Protein AF-A0A7S9REN2-F1 (afdb_monomer_lite)

Sequence (160 aa):
MIVFRFFILINLFFAFIKADKFGYYYENEKFLIAIPMFECEGDIHCTNGGYFGVNKRNAKSLEILSKPTPIKNSVNERLMGYKFKNSNYIYEIYGDIMSGGKMYLNVFKQGKTIFKSDDLQQIEQEEFLSKLKEIDKMLPASFEKFYKKLQNKYKNENYQ

pLDDT: mean 79.2, std 19.52, range [31.33, 97.38]

Foldseek 3Di:
DPPPDCVVVVPDPPPPPPVFWDWWWKDDPFKTKIWTFGPCVVPLQGQLTWIWMAGLVPRDIDTALGRWDWDADPVDRQKTWTWTDDPQKIWTWIGGNVPVGFIKIFIDGNNHTPDIDRHIDTDDPVVSLVSSCVSPVCRNVVVVVSVVVSVVVVVVVVVD

Organism: NCBI:txid199

Radius of gyration: 17.61 Å; chains: 1; bounding box: 43×50×37 Å

Structure (mmCIF, N/CA/C/O backbone):
data_AF-A0A7S9REN2-F1
#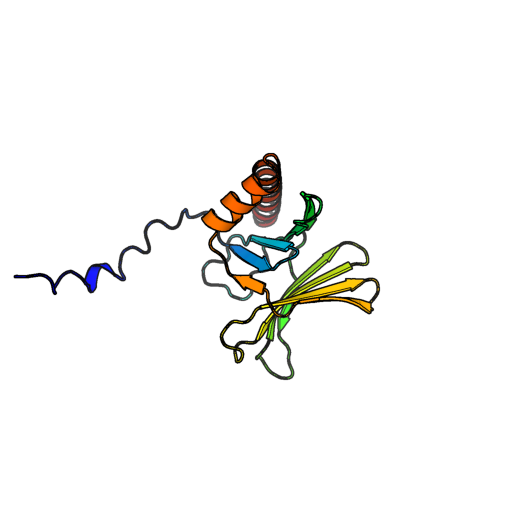
_entry.id   AF-A0A7S9REN2-F1
#
loop_
_atom_site.group_PDB
_atom_site.id
_atom_site.type_symbol
_atom_site.label_atom_id
_atom_site.label_alt_id
_atom_site.label_comp_id
_atom_site.label_asym_id
_atom_site.label_entity_id
_atom_site.label_seq_id
_atom_site.pdbx_PDB_ins_code
_atom_site.Cartn_x
_atom_site.Cartn_y
_atom_site.Cartn_z
_atom_site.occupancy
_atom_site.B_iso_or_equiv
_atom_site.auth_seq_id
_atom_site.auth_comp_id
_atom_site.auth_asym_id
_atom_site.auth_atom_id
_atom_site.pdbx_PDB_model_num
ATOM 1 N N . MET A 1 1 ? 28.081 34.937 -23.917 1.00 40.94 1 MET A N 1
ATOM 2 C CA . MET A 1 1 ? 26.905 34.067 -24.137 1.00 40.94 1 MET A CA 1
ATOM 3 C C . MET A 1 1 ? 27.390 32.626 -24.313 1.00 40.94 1 MET A C 1
ATOM 5 O O . MET A 1 1 ? 27.591 32.161 -25.423 1.00 40.94 1 MET A O 1
ATOM 9 N N . ILE A 1 2 ? 27.690 31.949 -23.202 1.00 39.00 2 ILE A N 1
ATOM 10 C CA . ILE A 1 2 ? 28.146 30.547 -23.147 1.00 39.00 2 ILE A CA 1
ATOM 11 C C . ILE A 1 2 ? 27.134 29.840 -22.241 1.00 39.00 2 ILE A C 1
ATOM 13 O O . ILE A 1 2 ? 27.407 29.521 -21.094 1.00 39.00 2 ILE A O 1
ATOM 17 N N . VAL A 1 3 ? 25.895 29.737 -22.721 1.00 47.03 3 VAL A N 1
ATOM 18 C CA . VAL A 1 3 ? 24.761 29.178 -21.956 1.00 47.03 3 VAL A CA 1
ATOM 19 C C . VAL A 1 3 ? 24.540 27.696 -22.299 1.00 47.03 3 VAL A C 1
ATOM 21 O O . VAL A 1 3 ? 23.737 27.017 -21.681 1.00 47.03 3 VAL A O 1
ATOM 24 N N . PHE A 1 4 ? 25.306 27.140 -23.242 1.00 40.53 4 PHE A N 1
ATOM 25 C CA . PHE A 1 4 ? 24.970 25.857 -23.869 1.00 40.53 4 PHE A CA 1
ATOM 26 C C . PHE A 1 4 ? 25.938 24.697 -23.609 1.00 40.53 4 PHE A C 1
ATOM 28 O O . PHE A 1 4 ? 25.779 23.637 -24.204 1.00 40.53 4 PHE A O 1
ATOM 35 N N . ARG A 1 5 ? 26.938 24.853 -22.730 1.00 36.03 5 ARG A N 1
ATOM 36 C CA . ARG A 1 5 ? 27.935 23.789 -22.478 1.00 36.03 5 ARG A CA 1
ATOM 37 C C . ARG A 1 5 ? 27.838 23.082 -21.127 1.00 36.03 5 ARG A C 1
ATOM 39 O O . ARG A 1 5 ? 28.547 22.108 -20.925 1.00 36.03 5 ARG A O 1
ATOM 46 N N . PHE A 1 6 ? 26.914 23.484 -20.255 1.00 37.09 6 PHE A N 1
ATOM 47 C CA . PHE A 1 6 ? 26.662 22.787 -18.987 1.00 37.09 6 PHE A CA 1
ATOM 48 C C . PHE A 1 6 ? 25.331 22.023 -18.939 1.00 37.09 6 PHE A C 1
ATOM 50 O O . PHE A 1 6 ? 24.976 21.494 -17.898 1.00 37.09 6 PHE A O 1
ATOM 57 N N . PHE A 1 7 ? 24.639 21.839 -20.070 1.00 40.94 7 PHE A N 1
ATOM 58 C CA . PHE A 1 7 ? 23.543 20.858 -20.163 1.00 40.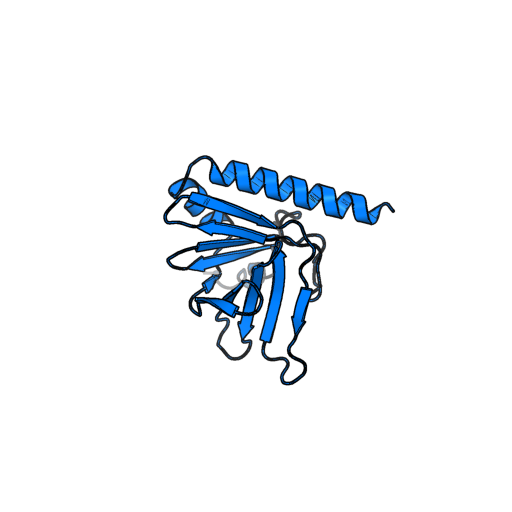94 7 PHE A CA 1
ATOM 59 C C . PHE A 1 7 ? 24.034 19.396 -20.051 1.00 40.94 7 PHE A C 1
ATOM 61 O O . PHE A 1 7 ? 23.230 18.482 -19.930 1.00 40.94 7 PHE A O 1
ATOM 68 N N . ILE A 1 8 ? 25.352 19.156 -20.006 1.00 44.72 8 ILE A N 1
ATOM 69 C CA . ILE A 1 8 ? 25.943 17.846 -19.676 1.00 44.72 8 ILE A CA 1
ATOM 70 C C . ILE A 1 8 ? 25.881 17.554 -18.155 1.00 44.72 8 ILE A C 1
ATOM 72 O O . ILE A 1 8 ? 26.017 16.404 -17.746 1.00 44.72 8 ILE A O 1
ATOM 76 N N . LEU A 1 9 ? 25.558 18.543 -17.306 1.00 40.28 9 LEU A N 1
ATOM 77 C CA . LEU A 1 9 ? 25.247 18.320 -15.881 1.00 40.28 9 LEU A CA 1
ATOM 78 C C . LEU A 1 9 ? 23.863 17.687 -15.640 1.00 40.28 9 LEU A C 1
ATOM 80 O O . LEU A 1 9 ? 23.558 17.345 -14.503 1.00 40.28 9 LEU A O 1
ATOM 84 N N . ILE A 1 10 ? 23.042 17.485 -16.678 1.00 47.16 10 ILE A N 1
ATOM 85 C CA . ILE A 1 10 ? 21.705 16.877 -16.554 1.00 47.16 10 ILE A CA 1
ATOM 86 C C . ILE A 1 10 ? 21.724 15.353 -16.343 1.00 47.16 10 ILE A C 1
ATOM 88 O O . ILE A 1 10 ? 20.698 14.796 -15.983 1.00 47.16 10 ILE A O 1
ATOM 92 N N . ASN A 1 11 ? 22.865 14.663 -16.468 1.00 40.34 11 ASN A N 1
ATOM 93 C CA . ASN A 1 11 ? 22.903 13.193 -16.341 1.00 40.34 11 ASN A CA 1
ATOM 94 C C . ASN A 1 11 ? 23.893 12.633 -15.305 1.00 40.34 11 ASN A C 1
ATOM 96 O O . ASN A 1 11 ? 23.946 11.421 -15.121 1.00 40.34 11 ASN A O 1
ATOM 100 N N . LEU A 1 12 ? 24.676 13.474 -14.618 1.00 39.84 12 LEU A N 1
ATOM 101 C CA . LEU A 1 12 ? 25.776 13.010 -13.752 1.00 39.84 12 LEU A CA 1
ATOM 102 C C . LEU A 1 12 ? 25.544 13.177 -12.245 1.00 39.84 12 LEU A C 1
ATOM 104 O O . LEU A 1 12 ? 26.350 12.694 -11.460 1.00 39.84 12 LEU A O 1
ATOM 108 N N . PHE A 1 13 ? 24.435 13.784 -11.823 1.00 35.31 13 PHE A N 1
ATOM 109 C CA . PHE A 1 13 ? 24.067 13.880 -10.408 1.00 35.31 13 PHE A CA 1
ATOM 110 C C . PHE A 1 13 ? 22.711 13.212 -10.135 1.00 35.31 13 PHE A C 1
ATOM 112 O O . PHE A 1 13 ? 21.808 13.777 -9.535 1.00 35.31 13 PHE A O 1
ATOM 119 N N . PHE A 1 14 ? 22.666 11.911 -10.434 1.00 39.78 14 PHE A N 1
ATOM 120 C CA . PHE A 1 14 ? 22.020 10.874 -9.608 1.00 39.78 14 PHE A CA 1
ATOM 121 C C . PHE A 1 14 ? 22.578 10.816 -8.154 1.00 39.78 14 PHE A C 1
ATOM 123 O O . PHE A 1 14 ? 22.465 9.815 -7.456 1.00 39.78 14 PHE A O 1
ATOM 130 N N . ALA A 1 15 ? 23.190 11.895 -7.670 1.00 34.31 15 ALA A N 1
ATOM 131 C CA . ALA A 1 15 ? 23.661 12.099 -6.312 1.00 34.31 15 ALA A CA 1
ATOM 132 C C . ALA A 1 15 ? 22.853 13.296 -5.797 1.00 34.31 15 ALA A C 1
ATOM 134 O O . ALA A 1 15 ? 23.090 14.423 -6.200 1.00 34.31 15 ALA A O 1
ATOM 135 N N . PHE A 1 16 ? 21.786 13.140 -5.029 1.00 31.33 16 PHE A N 1
ATOM 136 C CA . PHE A 1 16 ? 21.673 12.333 -3.832 1.00 31.33 16 PHE A CA 1
ATOM 137 C C . PHE A 1 16 ? 20.386 11.512 -3.876 1.00 31.33 16 PHE A C 1
ATOM 139 O O . PHE A 1 16 ? 19.321 11.963 -3.451 1.00 31.33 16 PHE A O 1
ATOM 146 N N . ILE A 1 17 ? 20.509 10.256 -4.300 1.00 38.50 17 ILE A N 1
ATOM 147 C CA . ILE A 1 17 ? 19.700 9.196 -3.711 1.00 38.50 17 ILE A CA 1
ATOM 148 C C . ILE A 1 17 ? 19.875 9.369 -2.195 1.00 38.50 17 ILE A C 1
ATOM 150 O O . ILE A 1 17 ? 20.976 9.227 -1.660 1.00 38.50 17 ILE A O 1
ATOM 154 N N . LYS A 1 18 ? 18.806 9.730 -1.481 1.00 35.56 18 LYS A N 1
ATOM 155 C CA . LYS A 1 18 ? 18.693 9.400 -0.058 1.00 35.56 18 LYS A CA 1
ATOM 156 C C . LYS A 1 18 ? 18.701 7.868 -0.037 1.00 35.56 18 LYS A C 1
ATOM 158 O O . LYS A 1 18 ? 17.651 7.249 -0.179 1.00 35.56 18 LYS A O 1
ATOM 163 N N . ALA A 1 19 ? 19.908 7.303 0.001 1.00 37.72 19 ALA A N 1
ATOM 164 C CA . ALA A 1 19 ? 20.326 5.947 -0.375 1.00 37.72 19 ALA A CA 1
ATOM 165 C C . ALA A 1 19 ? 19.754 4.805 0.476 1.00 37.72 19 ALA A C 1
ATOM 167 O O . ALA A 1 19 ? 20.373 3.768 0.623 1.00 37.72 19 ALA A O 1
ATOM 168 N N . ASP A 1 20 ? 18.560 4.984 1.032 1.00 43.44 20 ASP A N 1
ATOM 169 C CA . ASP A 1 20 ? 17.915 4.005 1.900 1.00 43.44 20 ASP A CA 1
ATOM 170 C C . ASP A 1 20 ? 16.398 3.909 1.686 1.00 43.44 20 ASP A C 1
ATOM 172 O O . ASP A 1 20 ? 15.731 3.215 2.460 1.00 43.44 20 ASP A O 1
ATOM 176 N N . LYS A 1 21 ? 15.812 4.626 0.708 1.00 54.00 21 LYS A N 1
ATOM 177 C CA . LYS A 1 21 ? 14.351 4.662 0.504 1.00 54.00 21 LYS A CA 1
ATOM 178 C C . LYS A 1 21 ? 13.927 4.538 -0.956 1.00 54.00 21 LYS A C 1
ATOM 180 O O . LYS A 1 21 ? 13.541 5.522 -1.576 1.00 54.00 21 LYS A O 1
ATOM 185 N N . PHE A 1 22 ? 13.939 3.315 -1.481 1.00 64.88 22 PHE A N 1
ATOM 186 C CA . PHE A 1 22 ? 13.250 3.012 -2.733 1.00 64.88 22 PHE A CA 1
ATOM 187 C C . PHE A 1 22 ? 11.781 2.662 -2.445 1.00 64.88 22 PHE A C 1
ATOM 189 O O . PHE A 1 22 ? 11.455 1.996 -1.459 1.00 64.88 22 PHE A O 1
ATOM 196 N N . GLY A 1 23 ? 10.857 3.155 -3.262 1.00 76.56 23 GLY A N 1
ATOM 197 C CA . GLY A 1 23 ? 9.441 2.862 -3.086 1.00 76.56 23 GLY A CA 1
ATOM 198 C C . GLY A 1 23 ? 8.567 3.570 -4.103 1.00 76.56 23 GLY A C 1
ATOM 199 O O . GLY A 1 23 ? 8.915 4.642 -4.590 1.00 76.56 23 GLY A O 1
ATOM 200 N N . TYR A 1 24 ? 7.429 2.961 -4.406 1.00 87.44 24 TYR A N 1
ATOM 201 C CA . TYR A 1 24 ? 6.437 3.531 -5.307 1.00 87.44 24 TYR A CA 1
ATOM 202 C C . TYR A 1 24 ? 5.298 4.144 -4.502 1.00 87.44 24 TYR A C 1
ATOM 204 O O . TYR A 1 24 ? 4.781 3.509 -3.581 1.00 87.44 24 TYR A O 1
ATOM 212 N N . TYR A 1 25 ? 4.897 5.361 -4.851 1.00 91.44 25 TYR A N 1
ATOM 213 C CA . TYR A 1 25 ? 3.841 6.091 -4.159 1.00 91.44 25 TYR A CA 1
ATOM 214 C C . TYR A 1 25 ? 2.737 6.410 -5.146 1.00 91.44 25 TYR A C 1
ATOM 216 O O . TYR A 1 25 ? 3.008 6.850 -6.260 1.00 91.44 25 TYR A O 1
ATOM 224 N N . TYR A 1 26 ? 1.501 6.172 -4.735 1.00 92.12 26 TYR A N 1
ATOM 225 C CA . TYR A 1 26 ? 0.344 6.318 -5.592 1.00 92.12 26 TYR A CA 1
ATOM 226 C C . TYR A 1 26 ? -0.794 7.034 -4.887 1.00 92.12 26 TYR A C 1
ATOM 228 O O . TYR A 1 26 ? -0.968 6.945 -3.666 1.00 92.12 26 TYR A O 1
ATOM 236 N N . GLU A 1 27 ? -1.618 7.681 -5.691 1.00 93.69 27 GLU A N 1
ATOM 237 C CA . GLU A 1 27 ? -2.800 8.390 -5.247 1.00 93.69 27 GLU A CA 1
ATOM 238 C C . GLU A 1 27 ? -3.963 8.166 -6.211 1.00 93.69 27 GLU A C 1
ATOM 240 O O . GLU A 1 27 ? -3.784 8.079 -7.423 1.00 93.69 27 GLU A O 1
ATOM 245 N N . ASN A 1 28 ? -5.169 8.108 -5.656 1.00 92.31 28 ASN A N 1
ATOM 246 C CA . ASN A 1 28 ? -6.404 8.416 -6.372 1.00 92.31 28 ASN A CA 1
ATOM 247 C C . ASN A 1 28 ? -7.340 9.205 -5.444 1.00 92.31 28 ASN A C 1
ATOM 249 O O . ASN A 1 28 ? -6.959 9.569 -4.328 1.00 92.31 28 ASN A O 1
ATOM 253 N N . GLU A 1 29 ? -8.587 9.447 -5.840 1.00 92.50 29 GLU A N 1
ATOM 254 C CA . GLU A 1 29 ? -9.543 10.207 -5.017 1.00 92.50 29 GLU A CA 1
ATOM 255 C C . GLU A 1 29 ? -9.785 9.617 -3.613 1.00 92.50 29 GLU A C 1
ATOM 257 O O . GLU A 1 29 ? -10.108 10.346 -2.675 1.00 92.50 29 GLU A O 1
ATOM 262 N N . LYS A 1 30 ? -9.625 8.300 -3.436 1.00 93.38 30 LYS A N 1
ATOM 263 C CA . LYS A 1 30 ? -10.000 7.578 -2.206 1.00 93.38 30 LYS A CA 1
ATOM 264 C C . LYS A 1 30 ? -8.811 7.170 -1.347 1.00 93.38 30 LYS A C 1
ATOM 266 O O . LYS A 1 30 ? -8.957 7.059 -0.126 1.00 93.38 30 LYS A O 1
ATOM 271 N N . PHE A 1 31 ? -7.661 6.924 -1.962 1.00 95.31 31 PHE A N 1
ATOM 272 C CA . PHE A 1 31 ? -6.527 6.282 -1.318 1.00 95.31 31 PHE A CA 1
ATOM 273 C C . PHE A 1 31 ? -5.213 7.009 -1.589 1.00 95.31 31 PHE A C 1
ATOM 275 O O . PHE A 1 31 ? -4.989 7.554 -2.668 1.00 95.31 31 PHE A O 1
ATOM 282 N N . LEU A 1 32 ? -4.338 6.969 -0.587 1.00 95.94 32 LEU A N 1
ATOM 283 C CA . LEU A 1 32 ? -2.896 7.147 -0.741 1.00 95.94 32 LEU A CA 1
ATOM 284 C C . LEU A 1 32 ? -2.226 5.819 -0.448 1.00 95.94 32 LEU A C 1
ATOM 286 O O . LEU A 1 32 ? -2.566 5.169 0.543 1.00 95.94 32 LEU A O 1
ATOM 290 N N . ILE A 1 33 ? -1.292 5.408 -1.291 1.00 95.50 33 ILE A N 1
ATOM 291 C CA . ILE A 1 33 ? -0.626 4.118 -1.158 1.00 95.50 33 ILE A CA 1
ATOM 292 C C . ILE A 1 33 ? 0.875 4.301 -1.311 1.00 95.50 33 ILE A C 1
ATOM 294 O O . ILE A 1 33 ? 1.333 4.981 -2.218 1.00 95.50 33 ILE A O 1
ATOM 298 N N . ALA A 1 34 ? 1.635 3.652 -0.439 1.00 93.75 34 ALA A N 1
ATOM 299 C CA . ALA A 1 34 ? 3.065 3.474 -0.581 1.00 93.75 34 ALA A CA 1
ATOM 300 C C . ALA A 1 34 ? 3.395 1.984 -0.650 1.00 93.75 34 ALA A C 1
ATOM 302 O O . ALA A 1 34 ? 2.928 1.181 0.165 1.00 93.75 34 ALA A O 1
ATOM 303 N N . ILE A 1 35 ? 4.255 1.645 -1.600 1.00 91.31 35 ILE A N 1
ATOM 304 C CA . ILE A 1 35 ? 4.911 0.354 -1.735 1.00 91.31 35 ILE A CA 1
ATOM 305 C C . ILE A 1 35 ? 6.414 0.576 -1.520 1.00 91.31 35 ILE A C 1
ATOM 307 O O . ILE A 1 35 ? 7.156 0.731 -2.493 1.00 91.31 35 ILE A O 1
ATOM 311 N N . PRO A 1 36 ? 6.884 0.676 -0.264 1.00 88.69 36 PRO A N 1
ATOM 312 C CA . PRO A 1 36 ? 8.312 0.727 0.016 1.00 88.69 36 PRO A CA 1
ATOM 313 C C . PRO A 1 36 ? 8.978 -0.612 -0.288 1.00 88.69 36 PRO A C 1
ATOM 315 O O . PRO A 1 36 ? 8.403 -1.677 -0.045 1.00 88.69 36 PRO A O 1
ATOM 318 N N . MET A 1 37 ? 10.200 -0.521 -0.797 1.00 85.00 37 MET A N 1
ATOM 319 C CA . MET A 1 37 ? 10.984 -1.603 -1.377 1.00 85.00 37 MET A CA 1
ATOM 320 C C . MET A 1 37 ? 12.443 -1.456 -0.908 1.00 85.00 37 MET A C 1
ATOM 322 O O . MET A 1 37 ? 13.006 -0.364 -0.961 1.00 85.00 37 MET A O 1
ATOM 326 N N . PHE A 1 38 ? 13.052 -2.533 -0.412 1.00 74.94 38 PHE A N 1
ATOM 327 C CA . PHE A 1 38 ? 14.403 -2.536 0.164 1.00 74.94 38 PHE A CA 1
ATOM 328 C C . PHE A 1 38 ? 15.358 -3.406 -0.632 1.00 74.94 38 PHE A C 1
ATOM 330 O O . PHE A 1 38 ? 14.981 -4.498 -1.036 1.00 74.94 38 PHE A O 1
ATOM 337 N N . GLU A 1 39 ? 16.603 -2.944 -0.784 1.00 69.31 39 GLU A N 1
ATOM 338 C CA . GLU A 1 39 ? 17.668 -3.700 -1.466 1.00 69.31 39 GLU A CA 1
ATOM 339 C C . GLU A 1 39 ? 17.289 -4.084 -2.910 1.00 69.31 39 GLU A C 1
ATOM 341 O O . GLU A 1 39 ? 17.729 -5.093 -3.442 1.00 69.31 39 GLU A O 1
ATOM 346 N N . CYS A 1 40 ? 16.453 -3.262 -3.549 1.00 65.94 40 CYS A N 1
ATOM 347 C CA . CYS A 1 40 ? 15.904 -3.516 -4.881 1.00 65.94 40 CYS A CA 1
ATOM 348 C C . CYS A 1 40 ? 16.658 -2.773 -5.996 1.00 65.94 40 CYS A C 1
ATOM 350 O O . CYS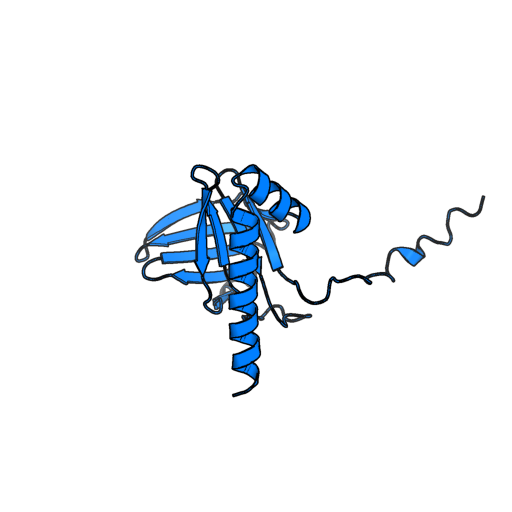 A 1 40 ? 16.084 -2.519 -7.055 1.00 65.94 40 CYS A O 1
ATOM 352 N N . GLU A 1 41 ? 17.901 -2.343 -5.760 1.00 62.38 41 GLU A N 1
ATOM 353 C CA . GLU A 1 41 ? 18.660 -1.558 -6.739 1.00 62.38 41 GLU A CA 1
ATOM 354 C C . GLU A 1 41 ? 18.842 -2.350 -8.042 1.00 62.38 41 GLU A C 1
ATOM 356 O O . GLU A 1 41 ? 19.565 -3.340 -8.095 1.00 62.38 41 GLU A O 1
ATOM 361 N N . GLY A 1 42 ? 18.145 -1.926 -9.099 1.00 53.34 42 GLY A N 1
ATOM 362 C CA . GLY A 1 42 ? 18.198 -2.565 -10.416 1.00 53.34 42 GLY A CA 1
ATOM 363 C C . GLY A 1 42 ? 17.441 -3.895 -10.544 1.00 53.34 42 GLY A C 1
ATOM 364 O O . GLY A 1 42 ? 17.412 -4.441 -11.646 1.00 53.34 42 GLY A O 1
ATOM 365 N N . ASP A 1 43 ? 16.795 -4.398 -9.483 1.00 64.44 43 ASP A N 1
ATOM 366 C CA . ASP A 1 43 ? 16.047 -5.663 -9.520 1.00 64.44 43 ASP A CA 1
ATOM 367 C C . ASP A 1 43 ? 14.527 -5.447 -9.590 1.00 64.44 43 ASP A C 1
ATOM 369 O O . ASP A 1 43 ? 13.836 -5.208 -8.596 1.00 64.44 43 ASP A O 1
ATOM 373 N N . ILE A 1 44 ? 13.984 -5.613 -10.797 1.00 59.59 44 ILE A N 1
ATOM 374 C CA . ILE A 1 44 ? 12.543 -5.565 -11.085 1.00 59.59 44 ILE A CA 1
ATOM 375 C C . ILE A 1 44 ? 11.756 -6.762 -10.513 1.00 59.59 44 ILE A C 1
ATOM 377 O O . ILE A 1 44 ? 10.534 -6.834 -10.661 1.00 59.59 44 ILE A O 1
ATOM 381 N N . HIS A 1 45 ? 12.431 -7.751 -9.928 1.00 65.56 45 HIS A N 1
ATOM 382 C CA . HIS A 1 45 ? 11.827 -8.911 -9.266 1.00 65.56 45 HIS A CA 1
ATOM 383 C C . HIS A 1 45 ? 11.925 -8.838 -7.749 1.00 65.56 45 HIS A C 1
ATOM 385 O O . HIS A 1 45 ? 11.511 -9.781 -7.073 1.00 65.56 45 HIS A O 1
ATOM 391 N N . CYS A 1 46 ? 12.396 -7.712 -7.217 1.00 71.19 46 CYS A N 1
ATOM 392 C CA . CYS A 1 46 ? 12.527 -7.522 -5.791 1.00 71.19 46 CYS A CA 1
ATOM 393 C C . CYS A 1 46 ? 11.196 -7.737 -5.059 1.00 71.19 46 CYS A C 1
ATOM 395 O O . CYS A 1 46 ? 10.168 -7.122 -5.354 1.00 71.19 46 CYS A O 1
ATOM 397 N N . THR A 1 47 ? 11.227 -8.613 -4.057 1.00 79.19 47 THR A N 1
ATOM 398 C CA . THR A 1 47 ? 10.077 -8.909 -3.192 1.00 79.19 47 THR A CA 1
ATOM 399 C C . THR A 1 47 ? 10.295 -8.468 -1.748 1.00 79.19 47 THR A C 1
ATOM 401 O O . THR A 1 47 ? 9.542 -8.863 -0.862 1.00 79.19 47 THR A O 1
ATOM 404 N N . ASN A 1 48 ? 11.313 -7.653 -1.479 1.00 83.25 48 ASN A N 1
ATOM 405 C CA . ASN A 1 48 ? 11.600 -7.129 -0.143 1.00 83.25 48 ASN A CA 1
ATOM 406 C C . ASN A 1 48 ? 10.837 -5.822 0.081 1.00 83.25 48 ASN A C 1
ATOM 408 O O . ASN A 1 48 ? 11.404 -4.747 0.254 1.00 83.25 48 ASN A O 1
ATOM 412 N N . GLY A 1 49 ? 9.510 -5.925 0.045 1.00 86.69 49 GLY A N 1
ATOM 413 C CA . GLY A 1 49 ? 8.619 -4.777 0.128 1.00 86.69 49 GLY A CA 1
ATOM 414 C C . GLY A 1 49 ? 7.486 -4.952 1.119 1.00 86.69 49 GLY A C 1
ATOM 415 O O . GLY A 1 49 ? 7.331 -5.995 1.762 1.00 86.69 49 GLY A O 1
ATOM 416 N N . GLY A 1 50 ? 6.680 -3.906 1.227 1.00 91.62 50 GLY A N 1
ATOM 417 C CA . GLY A 1 50 ? 5.451 -3.897 2.006 1.00 91.62 50 GLY A CA 1
ATOM 418 C C . GLY A 1 50 ? 4.421 -2.967 1.388 1.00 91.62 50 GLY A C 1
ATOM 419 O O . GLY A 1 50 ? 4.689 -2.288 0.402 1.00 91.62 50 GLY A O 1
ATOM 420 N N . TYR A 1 51 ? 3.234 -2.943 1.977 1.00 94.50 51 TYR A N 1
ATOM 421 C CA . TYR A 1 51 ? 2.134 -2.092 1.542 1.00 94.50 51 TYR A CA 1
ATOM 422 C C . TYR A 1 51 ? 1.675 -1.218 2.703 1.00 94.50 51 TYR A C 1
ATOM 424 O O . TYR A 1 51 ? 1.381 -1.721 3.791 1.00 94.50 51 TYR A O 1
ATOM 432 N N . PHE A 1 52 ? 1.575 0.080 2.448 1.00 95.94 52 PHE A N 1
ATOM 433 C CA . PHE A 1 52 ? 0.955 1.047 3.340 1.00 95.94 52 PHE A CA 1
ATOM 434 C C . PHE A 1 52 ? -0.138 1.786 2.578 1.00 95.94 52 PHE A C 1
ATOM 436 O O . PHE A 1 52 ? 0.160 2.551 1.667 1.00 95.94 52 PHE A O 1
ATOM 443 N N . GLY A 1 53 ? -1.400 1.559 2.927 1.00 96.19 53 GLY A N 1
ATOM 444 C CA . GLY A 1 53 ? -2.534 2.244 2.303 1.00 96.19 53 GLY A CA 1
ATOM 445 C C . GLY A 1 53 ? -3.277 3.103 3.310 1.00 96.19 53 GLY A C 1
ATOM 446 O O . GLY A 1 53 ? -3.513 2.658 4.426 1.00 96.19 53 GLY A O 1
ATOM 447 N N . VAL A 1 54 ? -3.692 4.302 2.922 1.00 97.38 54 VAL A N 1
ATOM 448 C CA . VAL A 1 54 ? -4.498 5.214 3.738 1.00 97.38 54 VAL A CA 1
ATOM 449 C C . VAL A 1 54 ? -5.792 5.514 3.013 1.00 97.38 54 VAL A C 1
ATOM 451 O O . VAL A 1 54 ? -5.782 5.942 1.861 1.00 97.38 54 VAL A O 1
ATOM 454 N N . ASN A 1 55 ? -6.916 5.317 3.698 1.00 95.88 55 ASN A N 1
ATOM 455 C CA . ASN A 1 55 ? -8.206 5.795 3.225 1.00 95.88 55 ASN A CA 1
ATOM 456 C C . ASN A 1 55 ? -8.354 7.279 3.576 1.00 95.88 55 ASN A C 1
ATOM 458 O O . ASN A 1 55 ? -8.462 7.642 4.749 1.00 95.88 55 ASN A O 1
ATOM 462 N N . LYS A 1 56 ? -8.404 8.131 2.553 1.00 95.44 56 LYS A N 1
ATOM 463 C CA . LYS A 1 56 ? -8.458 9.589 2.715 1.00 95.44 56 LYS A CA 1
ATOM 464 C C . LYS A 1 56 ? -9.712 10.076 3.441 1.00 95.44 56 LYS A C 1
ATOM 466 O O . LYS A 1 56 ? -9.677 11.109 4.094 1.00 95.44 56 LYS A O 1
ATOM 471 N N . ARG A 1 57 ? -10.821 9.330 3.360 1.00 94.19 57 ARG A N 1
ATOM 472 C CA . ARG A 1 57 ? -12.110 9.729 3.948 1.00 94.19 57 ARG A CA 1
ATOM 473 C C . ARG A 1 57 ? -12.134 9.606 5.470 1.00 94.19 57 ARG A C 1
ATOM 475 O O . ARG A 1 57 ? -12.889 10.320 6.118 1.00 94.19 57 ARG A O 1
ATOM 482 N N . ASN A 1 58 ? -11.397 8.652 6.034 1.00 95.75 58 ASN A N 1
ATOM 483 C CA . ASN A 1 58 ? -11.466 8.346 7.466 1.00 95.75 58 ASN A CA 1
ATOM 484 C C . ASN A 1 58 ? -10.097 8.230 8.148 1.00 95.75 58 ASN A C 1
ATOM 486 O O . ASN A 1 58 ? -10.043 7.769 9.285 1.00 95.75 58 ASN A O 1
ATOM 490 N N . ALA A 1 59 ? -9.023 8.596 7.445 1.00 95.44 59 ALA A N 1
ATOM 491 C CA . ALA A 1 59 ? -7.635 8.550 7.900 1.00 95.44 59 ALA A CA 1
ATOM 492 C C . ALA A 1 59 ? -7.144 7.172 8.393 1.00 95.44 59 ALA A C 1
ATOM 494 O O . ALA A 1 59 ? -6.062 7.067 8.967 1.00 95.44 59 ALA A O 1
ATOM 495 N N . LYS A 1 60 ? -7.892 6.082 8.162 1.00 96.56 60 LYS A N 1
ATOM 496 C CA . LYS A 1 60 ? -7.455 4.744 8.575 1.00 96.56 60 LYS A CA 1
ATOM 497 C C . LYS A 1 60 ? -6.359 4.244 7.645 1.00 96.56 60 LYS A C 1
ATOM 499 O O . LYS A 1 60 ? -6.551 4.191 6.426 1.00 96.56 60 LYS A O 1
ATOM 504 N N . SER A 1 61 ? -5.245 3.831 8.240 1.00 95.62 61 SER A N 1
ATOM 505 C CA . SER A 1 61 ? -4.142 3.174 7.550 1.00 95.62 61 SER A CA 1
ATOM 506 C C . SER A 1 61 ? -4.264 1.647 7.593 1.00 95.62 61 SER A C 1
ATOM 508 O O . SER A 1 61 ? -4.876 1.060 8.488 1.00 95.62 61 SER A O 1
ATOM 510 N N . LEU A 1 62 ? -3.670 0.999 6.597 1.00 96.44 62 LEU A N 1
ATOM 511 C CA . LEU A 1 62 ? -3.491 -0.439 6.481 1.00 96.44 62 LEU A CA 1
ATOM 512 C C . LEU A 1 62 ? -2.010 -0.721 6.234 1.00 96.44 62 LEU A C 1
ATOM 514 O O . LEU A 1 62 ? -1.455 -0.267 5.237 1.00 96.44 62 LEU A O 1
ATOM 518 N N . GLU A 1 63 ? -1.410 -1.517 7.115 1.00 95.81 63 GLU A N 1
ATOM 519 C CA . GLU A 1 63 ? -0.020 -1.969 7.035 1.00 95.81 63 GLU A CA 1
ATOM 520 C C . GLU A 1 63 ? 0.021 -3.454 6.644 1.00 95.81 63 GLU A C 1
ATOM 522 O O . GLU A 1 63 ? -0.588 -4.290 7.315 1.00 95.81 63 GLU A O 1
ATOM 527 N N . ILE A 1 64 ? 0.770 -3.805 5.598 1.00 94.50 64 ILE A N 1
ATOM 528 C CA . ILE A 1 64 ? 1.070 -5.197 5.237 1.00 94.50 64 ILE A CA 1
ATOM 529 C C . ILE A 1 64 ? 2.588 -5.346 5.124 1.00 94.50 64 ILE A C 1
ATOM 531 O O . ILE A 1 64 ? 3.224 -4.743 4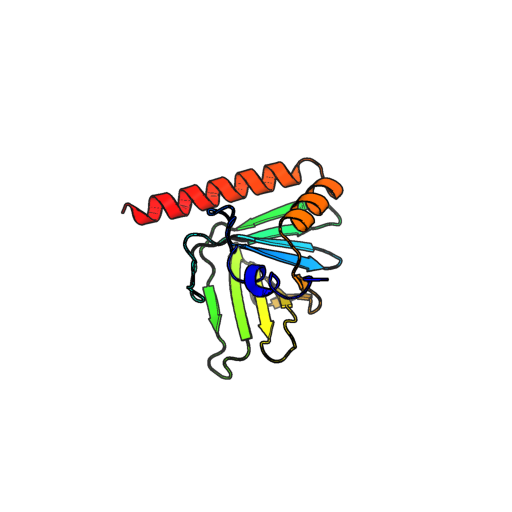.264 1.00 94.50 64 ILE A O 1
ATOM 535 N N . LEU A 1 65 ? 3.167 -6.164 6.006 1.00 89.50 65 LEU A N 1
ATOM 536 C CA . LEU A 1 65 ? 4.616 -6.394 6.113 1.00 89.50 65 LEU A CA 1
ATOM 537 C C . LEU A 1 65 ? 5.081 -7.674 5.389 1.00 89.50 65 LEU A C 1
ATOM 539 O O . LEU A 1 65 ? 6.199 -8.139 5.606 1.00 89.50 65 LEU A O 1
ATOM 543 N N . SER A 1 66 ? 4.218 -8.329 4.613 1.00 84.31 66 SER A N 1
ATOM 544 C CA . SER A 1 66 ? 4.567 -9.550 3.877 1.00 84.31 66 SER A CA 1
ATOM 545 C C . SER A 1 66 ? 5.266 -9.227 2.559 1.00 84.31 66 SER A C 1
ATOM 547 O O . SER A 1 66 ? 4.845 -8.288 1.882 1.00 84.31 66 SER A O 1
ATOM 549 N N . LYS A 1 67 ? 6.219 -10.078 2.152 1.00 86.44 67 LYS A N 1
ATOM 550 C CA . LYS A 1 67 ? 6.823 -10.033 0.816 1.00 86.44 67 LYS A CA 1
ATOM 551 C C . LYS A 1 67 ? 5.718 -10.049 -0.251 1.00 86.44 67 LYS A C 1
ATOM 553 O O . LYS A 1 67 ? 4.864 -10.944 -0.194 1.00 86.44 67 LYS A O 1
ATOM 558 N N . PRO A 1 68 ? 5.664 -9.078 -1.180 1.00 88.31 68 PRO A N 1
ATOM 559 C CA . PRO A 1 68 ? 4.733 -9.151 -2.292 1.00 88.31 68 PRO A CA 1
ATOM 560 C C . PRO A 1 68 ? 5.020 -10.360 -3.176 1.00 88.31 68 PRO A C 1
ATOM 562 O O . PRO A 1 68 ? 6.157 -10.800 -3.321 1.00 88.31 68 PRO A O 1
ATOM 565 N N . THR A 1 69 ? 3.979 -10.867 -3.826 1.00 88.94 69 THR A N 1
ATOM 566 C CA . THR A 1 69 ? 4.140 -11.753 -4.980 1.00 88.94 69 THR A CA 1
ATOM 567 C C . THR A 1 69 ? 4.169 -10.894 -6.243 1.00 88.94 69 THR A C 1
ATOM 569 O O . THR A 1 69 ? 3.211 -10.144 -6.453 1.00 88.94 69 THR A O 1
ATOM 572 N N . PRO A 1 70 ? 5.204 -10.985 -7.094 1.00 85.62 70 PRO A N 1
ATOM 573 C CA . PRO A 1 70 ? 5.213 -10.296 -8.376 1.00 85.62 70 PRO A CA 1
ATOM 574 C C . PRO A 1 70 ? 4.035 -10.743 -9.245 1.00 85.62 70 PRO A C 1
ATOM 576 O O . PRO A 1 70 ? 3.720 -11.933 -9.331 1.00 85.62 70 PRO A O 1
ATOM 579 N N . ILE A 1 71 ? 3.385 -9.787 -9.896 1.00 82.75 71 ILE A N 1
ATOM 580 C CA . ILE A 1 71 ? 2.389 -10.038 -10.932 1.00 82.75 71 ILE A CA 1
ATOM 581 C C . ILE A 1 71 ? 3.141 -10.022 -12.260 1.00 82.75 71 ILE A C 1
ATOM 583 O O . ILE A 1 71 ? 3.625 -8.978 -12.690 1.00 82.75 71 ILE A O 1
ATOM 587 N N . LYS A 1 72 ? 3.240 -11.196 -12.885 1.00 71.25 72 LYS A N 1
ATOM 588 C CA . LYS A 1 72 ? 3.661 -11.381 -14.275 1.00 71.25 72 LYS A CA 1
ATOM 589 C C . LYS A 1 72 ? 2.593 -12.228 -14.947 1.00 71.25 72 LYS A C 1
ATOM 591 O O . LYS A 1 72 ? 2.376 -13.369 -14.540 1.00 71.25 72 LYS A O 1
ATOM 596 N N . ASN A 1 73 ? 1.888 -11.681 -15.931 1.00 60.81 73 ASN A N 1
ATOM 597 C CA . ASN A 1 73 ? 0.944 -12.493 -16.690 1.00 60.81 73 ASN A CA 1
ATOM 598 C C . ASN A 1 73 ? 1.713 -13.298 -17.752 1.00 60.81 73 ASN A C 1
ATOM 600 O O . ASN A 1 73 ? 2.303 -12.715 -18.656 1.00 60.81 73 ASN A O 1
ATOM 604 N N . SER A 1 74 ? 1.702 -14.631 -17.644 1.00 48.56 74 SER A N 1
ATOM 605 C CA . SER A 1 74 ? 2.386 -15.547 -18.572 1.00 48.56 74 SER A CA 1
ATOM 606 C C . SER A 1 74 ? 1.791 -15.554 -19.984 1.00 48.56 74 SER A C 1
ATOM 608 O O . SER A 1 74 ? 2.425 -16.045 -20.911 1.00 48.56 74 SER A O 1
ATOM 610 N N . VAL A 1 75 ? 0.581 -15.015 -20.160 1.00 54.47 75 VAL A N 1
ATOM 611 C CA . VAL A 1 75 ? -0.123 -14.994 -21.453 1.00 54.47 75 VAL A CA 1
ATOM 612 C C . VAL A 1 75 ? 0.245 -13.754 -22.283 1.00 54.47 75 VAL A C 1
ATOM 614 O O . VAL A 1 75 ? 0.070 -13.737 -23.498 1.00 54.47 75 VAL A O 1
ATOM 617 N N . ASN A 1 76 ? 0.744 -12.699 -21.637 1.00 51.69 76 ASN A N 1
ATOM 618 C CA . ASN A 1 76 ? 1.223 -11.471 -22.267 1.00 51.69 76 ASN A CA 1
ATOM 619 C C . ASN A 1 76 ? 1.931 -10.665 -21.173 1.00 51.69 76 ASN A C 1
ATOM 621 O O . ASN A 1 76 ? 1.260 -10.192 -20.254 1.00 51.69 76 ASN A O 1
ATOM 625 N N . GLU A 1 77 ? 3.245 -10.461 -21.279 1.00 62.97 77 GLU A N 1
ATOM 626 C CA . GLU A 1 77 ? 4.116 -9.747 -20.317 1.00 62.97 77 GLU A CA 1
ATOM 627 C C . GLU A 1 77 ? 3.738 -8.264 -20.071 1.00 62.97 77 GLU A C 1
ATOM 629 O O . GLU A 1 77 ? 4.488 -7.501 -19.475 1.00 62.97 77 GLU A O 1
ATOM 634 N N . ARG A 1 78 ? 2.556 -7.845 -20.526 1.00 72.69 78 ARG A N 1
ATOM 635 C CA . ARG A 1 78 ? 2.007 -6.489 -20.484 1.00 72.69 78 ARG A CA 1
ATOM 636 C C . ARG A 1 78 ? 1.699 -6.000 -19.075 1.00 72.69 78 ARG A C 1
ATOM 638 O O . ARG A 1 78 ? 1.745 -4.800 -18.844 1.00 72.69 78 ARG A O 1
ATOM 645 N N . LEU A 1 79 ? 1.349 -6.905 -18.158 1.00 76.50 79 LEU A N 1
ATOM 646 C CA . LEU A 1 79 ? 0.994 -6.550 -16.784 1.00 76.50 79 LEU A CA 1
ATOM 647 C C . LEU A 1 79 ? 2.167 -6.816 -15.845 1.00 76.50 79 LEU A C 1
ATOM 649 O O . LEU A 1 79 ? 2.585 -7.968 -15.695 1.00 76.50 79 LEU A O 1
ATOM 653 N N . MET A 1 80 ? 2.634 -5.759 -15.184 1.00 81.19 80 MET A N 1
ATOM 654 C CA . MET A 1 80 ? 3.671 -5.819 -14.155 1.00 81.19 80 MET A CA 1
ATOM 655 C C . MET A 1 80 ? 3.176 -5.170 -12.872 1.00 81.19 80 MET A C 1
ATOM 657 O O . MET A 1 80 ? 2.561 -4.106 -12.899 1.00 81.19 80 MET A O 1
ATOM 661 N N . GLY A 1 81 ? 3.441 -5.799 -11.733 1.00 85.44 81 GLY A N 1
ATOM 662 C CA . GLY A 1 81 ? 2.989 -5.269 -10.455 1.00 85.44 81 GLY A CA 1
ATOM 663 C C . GLY A 1 81 ? 3.267 -6.176 -9.273 1.00 85.44 81 GLY A C 1
ATOM 664 O O . GLY A 1 81 ? 4.047 -7.123 -9.355 1.00 85.44 81 GLY A O 1
ATOM 665 N N . TYR A 1 82 ? 2.572 -5.903 -8.177 1.00 87.88 82 TYR A N 1
ATOM 666 C CA . TYR A 1 82 ? 2.724 -6.591 -6.908 1.00 87.88 82 TYR A CA 1
ATOM 667 C C . TYR A 1 82 ? 1.371 -6.963 -6.315 1.00 87.88 82 TYR A C 1
ATOM 669 O O . TYR A 1 82 ? 0.412 -6.188 -6.331 1.00 87.88 82 TYR A O 1
ATOM 677 N N . LYS A 1 83 ? 1.324 -8.157 -5.732 1.00 91.69 83 LYS A N 1
ATOM 678 C CA . LYS A 1 83 ? 0.193 -8.676 -4.974 1.00 91.69 83 LYS A CA 1
ATOM 679 C C . LYS A 1 83 ? 0.561 -8.794 -3.499 1.00 91.69 83 LYS A C 1
ATOM 681 O O . LYS A 1 83 ? 1.529 -9.471 -3.154 1.00 91.69 83 LYS A O 1
ATOM 686 N N . PHE A 1 84 ? -0.264 -8.218 -2.633 1.00 93.31 84 PHE A N 1
ATOM 687 C CA . PHE A 1 84 ? -0.151 -8.294 -1.177 1.00 93.31 84 PHE A CA 1
ATOM 688 C C . PHE A 1 84 ? -1.350 -9.037 -0.595 1.00 93.31 84 PHE A C 1
ATOM 690 O O . PHE A 1 84 ? -2.493 -8.802 -0.989 1.00 93.31 84 PHE A O 1
ATOM 697 N N . LYS A 1 85 ? -1.103 -9.928 0.367 1.00 93.06 85 LYS A N 1
ATOM 698 C CA . LYS A 1 85 ? -2.154 -10.694 1.043 1.00 93.06 85 LYS A CA 1
ATOM 699 C C . LYS A 1 85 ? -2.290 -10.228 2.487 1.00 93.06 85 LYS A C 1
ATOM 701 O O . LYS A 1 85 ? -1.301 -10.154 3.209 1.00 93.06 85 LYS A O 1
ATOM 706 N N . ASN A 1 86 ? -3.521 -9.981 2.921 1.00 92.81 86 ASN A N 1
ATOM 707 C CA . ASN A 1 86 ? -3.839 -9.716 4.319 1.00 92.81 86 ASN A CA 1
ATOM 708 C C . ASN A 1 86 ? -5.093 -10.498 4.718 1.00 92.81 86 ASN A C 1
ATOM 710 O O . ASN A 1 86 ? -6.213 -10.110 4.381 1.00 92.81 86 ASN A O 1
ATOM 714 N N . SER A 1 87 ? -4.912 -11.617 5.427 1.00 91.12 87 SER A N 1
ATOM 715 C CA . SER A 1 87 ? -6.004 -12.534 5.777 1.00 91.12 87 SER A CA 1
ATOM 716 C C . SER A 1 87 ? -6.792 -12.961 4.518 1.00 91.12 87 SER A C 1
ATOM 718 O O . SER A 1 87 ? -6.209 -13.508 3.579 1.00 91.12 87 SER A O 1
ATOM 720 N N . ASN A 1 88 ? -8.098 -12.691 4.481 1.00 93.00 88 ASN A N 1
ATOM 721 C CA . ASN A 1 88 ? -9.002 -12.992 3.368 1.00 93.00 88 ASN A CA 1
ATOM 722 C C . ASN A 1 88 ? -8.997 -11.936 2.251 1.00 93.00 88 ASN A C 1
ATOM 724 O O . ASN A 1 88 ? -9.800 -12.048 1.319 1.00 93.00 88 ASN A O 1
ATOM 728 N N . TYR A 1 89 ? -8.140 -10.917 2.356 1.00 94.88 89 TYR A N 1
ATOM 729 C CA . TYR A 1 89 ? -8.005 -9.851 1.374 1.00 94.88 89 TYR A CA 1
ATOM 730 C C . TYR A 1 89 ? -6.749 -10.016 0.522 1.00 94.88 89 TYR A C 1
ATOM 732 O O . TYR A 1 89 ? -5.694 -10.439 1.006 1.00 94.88 89 TYR A O 1
ATOM 740 N N . ILE A 1 90 ? -6.873 -9.637 -0.746 1.00 94.69 90 ILE A N 1
ATOM 741 C CA . ILE A 1 90 ? -5.768 -9.545 -1.701 1.00 94.69 90 ILE A CA 1
ATOM 742 C C . ILE A 1 90 ? -5.789 -8.142 -2.299 1.00 94.69 90 ILE A C 1
ATOM 744 O O . ILE A 1 90 ? -6.847 -7.679 -2.721 1.00 94.69 90 ILE A O 1
ATOM 748 N N . TYR A 1 91 ? -4.632 -7.491 -2.326 1.00 94.19 91 TYR A N 1
ATOM 749 C CA . TYR A 1 91 ? -4.415 -6.167 -2.900 1.00 94.19 91 TYR A CA 1
ATOM 750 C C . TYR A 1 91 ? -3.447 -6.321 -4.063 1.00 94.19 91 TYR A C 1
ATOM 752 O O . TYR A 1 91 ? -2.313 -6.752 -3.861 1.00 94.19 91 TYR A O 1
ATOM 760 N N . GLU A 1 92 ? -3.891 -5.999 -5.267 1.00 93.06 92 GLU A N 1
ATOM 761 C CA . GLU A 1 92 ? -3.072 -6.053 -6.474 1.00 93.06 92 GLU A CA 1
ATOM 762 C C . GLU A 1 92 ? -2.874 -4.643 -6.994 1.00 93.06 92 GLU A C 1
ATOM 764 O O . GLU A 1 92 ? -3.853 -3.967 -7.306 1.00 93.06 92 GLU A O 1
ATOM 769 N N . ILE A 1 93 ? -1.616 -4.220 -7.088 1.00 90.31 93 ILE A N 1
ATOM 770 C CA . ILE A 1 93 ? -1.228 -2.974 -7.743 1.00 90.31 93 ILE A CA 1
ATOM 771 C C . ILE A 1 93 ? -0.395 -3.343 -8.948 1.00 90.31 93 ILE A C 1
ATOM 773 O O . ILE A 1 93 ? 0.650 -3.972 -8.797 1.00 90.31 93 ILE A O 1
ATOM 777 N N . TYR A 1 94 ? -0.854 -2.981 -10.136 1.00 87.06 94 TYR A N 1
ATOM 778 C CA . TYR A 1 94 ? -0.164 -3.312 -11.374 1.00 87.06 94 TYR A CA 1
ATOM 779 C C . TYR A 1 94 ? -0.333 -2.207 -12.402 1.00 87.06 94 TYR A C 1
ATOM 781 O O . TYR A 1 94 ? -1.325 -1.487 -12.385 1.00 87.06 94 TYR A O 1
ATOM 789 N N . GLY A 1 95 ? 0.645 -2.082 -13.285 1.00 84.12 95 GLY A N 1
ATOM 790 C CA . GLY A 1 95 ? 0.568 -1.253 -14.474 1.00 84.12 95 GLY A CA 1
ATOM 791 C C . GLY A 1 95 ? 0.398 -2.111 -15.716 1.00 84.12 95 GLY A C 1
ATOM 792 O O . GLY A 1 95 ? 0.814 -3.273 -15.745 1.00 84.12 95 GLY A O 1
ATOM 793 N N . ASP A 1 96 ? -0.202 -1.523 -16.745 1.00 77.62 96 ASP A N 1
ATOM 794 C CA . ASP A 1 96 ? -0.114 -2.045 -18.107 1.00 77.62 96 ASP A CA 1
ATOM 795 C C . ASP A 1 96 ? 0.965 -1.253 -18.858 1.00 77.62 96 ASP A C 1
ATOM 797 O O . ASP A 1 96 ? 0.828 -0.044 -19.068 1.00 77.62 96 ASP A O 1
ATOM 801 N N . ILE A 1 97 ? 2.042 -1.928 -19.262 1.00 68.50 97 ILE A N 1
ATOM 802 C CA . ILE A 1 97 ? 3.202 -1.326 -19.943 1.00 68.50 97 ILE A CA 1
ATOM 803 C C . ILE A 1 97 ? 2.774 -0.601 -21.230 1.00 68.50 97 ILE A C 1
ATOM 805 O O . ILE A 1 97 ? 3.367 0.410 -21.603 1.00 68.50 97 ILE A O 1
ATOM 809 N N . MET A 1 98 ? 1.709 -1.064 -21.891 1.00 67.94 98 MET A N 1
ATOM 810 C CA . MET A 1 98 ? 1.189 -0.445 -23.114 1.00 67.94 98 MET A CA 1
ATOM 811 C C . MET A 1 98 ? 0.225 0.718 -22.861 1.00 67.94 98 MET A C 1
ATOM 813 O O . MET A 1 98 ? -0.111 1.450 -23.789 1.00 67.94 98 MET A O 1
ATOM 817 N N . SER A 1 99 ? -0.226 0.911 -21.624 1.00 65.75 99 SER A N 1
ATOM 818 C CA . SER A 1 99 ? -1.231 1.922 -21.277 1.00 65.75 99 SER A CA 1
ATOM 819 C C . SER A 1 99 ? -0.652 3.314 -20.989 1.00 65.75 99 SER A C 1
ATOM 821 O O . SER A 1 99 ? -1.370 4.188 -20.503 1.00 65.75 99 SER A O 1
ATOM 823 N N . GLY A 1 100 ? 0.635 3.536 -21.281 1.00 64.94 100 GLY A N 1
ATOM 824 C CA . GLY A 1 100 ? 1.317 4.800 -20.992 1.00 64.94 100 GLY A CA 1
ATOM 825 C C . GLY A 1 100 ? 1.581 5.015 -19.499 1.00 64.94 100 GLY A C 1
ATOM 826 O O . GLY A 1 100 ? 1.578 6.152 -19.041 1.00 64.94 100 GLY A O 1
ATOM 827 N N . GLY A 1 101 ? 1.773 3.931 -18.737 1.00 65.50 101 GLY A N 1
ATOM 828 C CA . GLY A 1 101 ? 2.088 3.999 -17.307 1.00 65.50 101 GLY A CA 1
ATOM 829 C C . GLY A 1 101 ? 0.877 4.132 -16.380 1.00 65.50 101 GLY A C 1
ATOM 830 O O . GLY A 1 101 ? 1.050 4.498 -15.220 1.00 65.50 101 GLY A O 1
ATOM 831 N N . LYS A 1 102 ? -0.345 3.834 -16.851 1.00 76.25 102 LYS A N 1
ATOM 832 C CA . LYS A 1 102 ? -1.516 3.779 -15.963 1.00 76.25 102 LYS A CA 1
ATOM 833 C C . LYS A 1 102 ? -1.367 2.642 -14.963 1.00 76.25 102 LYS A C 1
ATOM 835 O O . LYS A 1 102 ? -1.033 1.514 -15.334 1.00 76.25 102 LYS A O 1
ATOM 840 N N . MET A 1 103 ? -1.673 2.952 -13.708 1.00 85.69 103 MET A N 1
ATOM 841 C CA . MET A 1 103 ? -1.639 2.004 -12.606 1.00 85.69 103 MET A CA 1
ATOM 842 C C . MET A 1 103 ? -3.054 1.677 -12.145 1.00 85.69 103 MET A C 1
ATOM 844 O O . MET A 1 103 ? -3.949 2.522 -12.114 1.00 85.69 103 MET A O 1
ATOM 848 N N . TYR A 1 104 ? -3.237 0.426 -11.754 1.00 89.25 104 TYR A N 1
ATOM 849 C CA . TYR A 1 104 ? -4.506 -0.145 -11.346 1.00 89.25 104 TYR A CA 1
ATOM 850 C C . TYR A 1 104 ? -4.393 -0.678 -9.921 1.00 89.25 104 TYR A C 1
ATOM 852 O O . TYR A 1 104 ? -3.365 -1.249 -9.555 1.00 89.25 104 TYR A O 1
ATOM 860 N N . LEU A 1 105 ? -5.466 -0.548 -9.140 1.00 92.00 105 LEU A N 1
ATOM 861 C CA . LEU A 1 105 ? -5.634 -1.222 -7.852 1.00 92.00 105 LEU A CA 1
ATOM 862 C C . LEU A 1 105 ? -6.870 -2.099 -7.901 1.00 92.00 105 LEU A C 1
ATOM 864 O O . LEU A 1 105 ? -7.988 -1.597 -8.034 1.00 92.00 105 LEU A O 1
ATOM 868 N N . ASN A 1 106 ? -6.677 -3.392 -7.671 1.00 93.00 106 ASN A N 1
ATOM 869 C CA . ASN A 1 106 ? -7.764 -4.312 -7.376 1.00 93.00 106 ASN A CA 1
ATOM 870 C C . ASN A 1 106 ? -7.679 -4.756 -5.917 1.00 93.00 106 ASN A C 1
ATOM 872 O O . ASN A 1 106 ? -6.614 -5.129 -5.424 1.00 93.00 106 ASN A O 1
ATOM 876 N N . VAL A 1 107 ? -8.823 -4.765 -5.235 1.00 93.56 107 VAL A N 1
ATOM 877 C CA . VAL A 1 107 ? -8.954 -5.381 -3.914 1.00 93.56 107 VAL A CA 1
ATOM 878 C C . VAL A 1 107 ? -9.978 -6.497 -3.993 1.00 93.56 107 VAL A C 1
ATOM 880 O O . VAL A 1 107 ? -11.126 -6.291 -4.398 1.00 93.56 107 VAL A O 1
ATOM 883 N N . PHE A 1 108 ? -9.566 -7.680 -3.562 1.00 94.69 108 PHE A N 1
ATOM 884 C CA . PHE A 1 108 ? -10.404 -8.866 -3.501 1.00 94.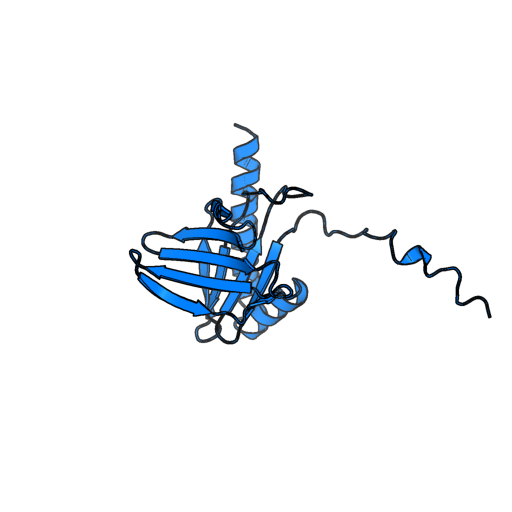69 108 PHE A CA 1
ATOM 885 C C . PHE A 1 108 ? -10.659 -9.251 -2.053 1.00 94.69 108 PHE A C 1
ATOM 887 O O . PHE A 1 108 ? -9.787 -9.099 -1.199 1.00 94.69 108 PHE A O 1
ATOM 894 N N . LYS A 1 109 ? -11.837 -9.813 -1.792 1.00 95.19 109 LYS A N 1
ATOM 895 C CA . LYS A 1 109 ? -12.190 -10.476 -0.537 1.00 95.19 109 LYS A CA 1
ATOM 896 C C . LYS A 1 109 ? -12.742 -11.855 -0.870 1.00 95.19 109 LYS A C 1
ATOM 898 O O . LYS A 1 109 ? -13.738 -11.952 -1.581 1.00 95.19 109 LYS A O 1
ATOM 903 N N . GLN A 1 110 ? -12.099 -12.915 -0.377 1.00 91.88 110 GLN A N 1
ATOM 904 C CA . GLN A 1 110 ? -12.516 -14.306 -0.635 1.00 91.88 110 GLN A CA 1
ATOM 905 C C . GLN A 1 110 ? -12.723 -14.605 -2.138 1.00 91.88 110 GLN A C 1
ATOM 907 O O . GLN A 1 110 ? -13.720 -15.199 -2.539 1.00 91.88 110 GLN A O 1
ATOM 912 N N . GLY A 1 111 ? -11.806 -14.127 -2.985 1.00 88.31 111 GLY A N 1
ATOM 913 C CA . GLY A 1 111 ? -11.851 -14.328 -4.440 1.00 88.31 111 GLY A CA 1
ATOM 914 C C . GLY A 1 111 ? -12.818 -13.419 -5.209 1.00 88.31 111 GLY A C 1
ATOM 915 O O . GLY A 1 111 ? -12.787 -13.418 -6.434 1.00 88.31 111 GLY A O 1
ATOM 916 N N . LYS A 1 112 ? -13.641 -12.606 -4.532 1.00 93.62 112 LYS A N 1
ATOM 917 C CA . LYS A 1 112 ? -14.530 -11.629 -5.180 1.00 93.62 112 LYS A CA 1
ATOM 918 C C . LYS A 1 112 ? -13.897 -10.243 -5.187 1.00 93.62 112 LYS A C 1
ATOM 920 O O . LYS A 1 112 ? -13.431 -9.781 -4.146 1.00 93.62 112 LYS A O 1
ATOM 925 N N . THR A 1 113 ? -13.913 -9.562 -6.330 1.00 94.44 113 THR A N 1
ATOM 926 C CA . THR A 1 113 ? -13.501 -8.155 -6.425 1.00 94.44 113 THR A CA 1
ATOM 927 C C . THR A 1 113 ? -14.477 -7.283 -5.640 1.00 94.44 113 THR A C 1
ATOM 929 O O . THR A 1 113 ? -15.677 -7.305 -5.898 1.00 94.44 113 THR A O 1
ATOM 932 N N . ILE A 1 114 ? -13.962 -6.522 -4.676 1.00 94.62 114 ILE A N 1
ATOM 933 C CA . ILE A 1 114 ? -14.745 -5.570 -3.871 1.00 94.62 114 ILE A CA 1
ATOM 934 C C . ILE A 1 114 ? -14.390 -4.115 -4.183 1.00 94.62 114 ILE A C 1
ATOM 936 O O . ILE A 1 114 ? -15.139 -3.209 -3.829 1.00 94.62 114 ILE A O 1
ATOM 940 N N . PHE A 1 115 ? -13.251 -3.888 -4.837 1.00 92.31 115 PHE A N 1
ATOM 941 C CA . PHE A 1 115 ? -12.823 -2.574 -5.290 1.00 92.31 115 PHE A CA 1
ATOM 942 C C . PHE A 1 115 ? -11.925 -2.709 -6.520 1.00 92.31 115 PHE A C 1
ATOM 944 O O . PHE A 1 115 ? -11.099 -3.622 -6.585 1.00 92.31 115 PHE A O 1
ATOM 951 N N . LYS A 1 116 ? -12.086 -1.781 -7.462 1.00 92.44 116 LYS A N 1
ATOM 952 C CA . LYS A 1 116 ? -11.239 -1.611 -8.638 1.00 92.44 116 LYS A CA 1
ATOM 953 C C . LYS A 1 116 ? -11.067 -0.119 -8.912 1.00 92.44 116 LYS A C 1
ATOM 955 O O . LYS A 1 116 ? -12.038 0.629 -8.813 1.00 92.44 116 LYS A O 1
ATOM 960 N N . SER A 1 117 ? -9.848 0.282 -9.238 1.00 89.25 117 SER A N 1
ATOM 961 C CA . SER A 1 117 ? -9.471 1.634 -9.653 1.00 89.25 117 SER A CA 1
ATOM 962 C C . SER A 1 117 ? -8.459 1.519 -10.788 1.00 89.25 117 SER A C 1
ATOM 964 O O . SER A 1 117 ? -7.547 0.694 -10.725 1.00 89.25 117 SER A O 1
ATOM 966 N N . ASP A 1 118 ? -8.680 2.294 -11.842 1.00 85.50 118 ASP A N 1
ATOM 967 C CA . ASP A 1 118 ? -7.858 2.408 -13.051 1.00 85.50 118 ASP A CA 1
ATOM 968 C C . ASP A 1 118 ? -7.183 3.783 -13.187 1.00 85.50 118 ASP A C 1
ATOM 970 O O . ASP A 1 118 ? -6.593 4.101 -14.220 1.00 85.50 118 ASP A O 1
ATOM 974 N N . ASP A 1 119 ? -7.277 4.584 -12.128 1.00 84.50 119 ASP A N 1
ATOM 975 C CA . ASP A 1 119 ? -6.891 5.988 -12.037 1.00 84.50 119 ASP A CA 1
ATOM 976 C C . ASP A 1 119 ? -5.793 6.237 -10.991 1.00 84.50 119 ASP A C 1
ATOM 978 O O . ASP A 1 119 ? -5.649 7.363 -10.517 1.00 84.50 119 ASP A O 1
ATOM 982 N N . LEU A 1 120 ? -5.005 5.220 -10.612 1.00 88.81 120 LEU A N 1
ATOM 983 C CA . LEU A 1 120 ? -3.861 5.478 -9.739 1.00 88.81 120 LEU A CA 1
ATOM 984 C C . LEU A 1 120 ? -2.776 6.234 -10.484 1.00 88.81 120 LEU A C 1
ATOM 986 O O . LEU A 1 120 ? -2.247 5.780 -11.501 1.00 88.81 120 LEU A O 1
ATOM 990 N N . GLN A 1 121 ? -2.417 7.371 -9.911 1.00 88.88 121 GLN A N 1
ATOM 991 C CA . GLN A 1 121 ? -1.333 8.210 -10.379 1.00 88.88 121 GLN A CA 1
ATOM 992 C C . GLN A 1 121 ? -0.133 8.006 -9.474 1.00 88.88 121 GLN A C 1
ATOM 994 O O . GLN A 1 121 ? -0.271 7.991 -8.250 1.00 88.88 121 GLN A O 1
ATOM 999 N N . GLN A 1 122 ? 1.037 7.818 -10.079 1.00 87.81 122 GLN A N 1
ATOM 1000 C CA . GLN A 1 122 ? 2.282 7.827 -9.330 1.00 87.81 122 GLN A CA 1
ATOM 1001 C C . GLN A 1 122 ? 2.588 9.260 -8.896 1.00 87.81 122 GLN A C 1
ATOM 1003 O O . GLN A 1 122 ? 2.491 10.182 -9.703 1.00 87.81 122 GLN A O 1
ATOM 1008 N N . ILE A 1 123 ? 2.954 9.425 -7.631 1.00 89.00 123 ILE A N 1
ATOM 1009 C CA . ILE A 1 123 ? 3.344 10.708 -7.045 1.00 89.00 123 ILE A CA 1
ATOM 1010 C C . ILE A 1 123 ? 4.736 10.600 -6.430 1.00 89.00 123 ILE A C 1
ATOM 1012 O O . ILE A 1 123 ? 5.236 9.503 -6.161 1.00 89.00 123 ILE A O 1
ATOM 1016 N N . GLU A 1 124 ? 5.356 11.747 -6.184 1.00 89.94 124 GLU A N 1
ATOM 1017 C CA . GLU A 1 124 ? 6.656 11.804 -5.524 1.00 89.94 124 GLU A CA 1
ATOM 1018 C C . GLU A 1 124 ? 6.542 11.518 -4.021 1.00 89.94 124 GLU A C 1
ATOM 1020 O O . GLU A 1 124 ? 5.513 11.763 -3.381 1.00 89.94 124 GLU A O 1
ATOM 1025 N N . GLN A 1 125 ? 7.629 11.029 -3.416 1.00 88.56 125 GLN A N 1
ATOM 1026 C CA . GLN A 1 125 ? 7.651 10.713 -1.983 1.00 88.56 125 GLN A CA 1
ATOM 1027 C C . GLN A 1 125 ? 7.327 11.935 -1.111 1.00 88.56 125 GLN A C 1
ATOM 1029 O O . GLN A 1 125 ? 6.616 11.819 -0.111 1.00 88.56 125 GLN A O 1
ATOM 1034 N N . GLU A 1 126 ? 7.882 13.099 -1.451 1.00 90.75 126 GLU A N 1
ATOM 1035 C CA . GLU A 1 126 ? 7.675 14.334 -0.689 1.00 90.75 126 GLU A CA 1
ATOM 1036 C C . GLU A 1 126 ? 6.207 14.765 -0.729 1.00 90.75 126 GLU A C 1
ATOM 1038 O O . GLU A 1 126 ? 5.634 15.121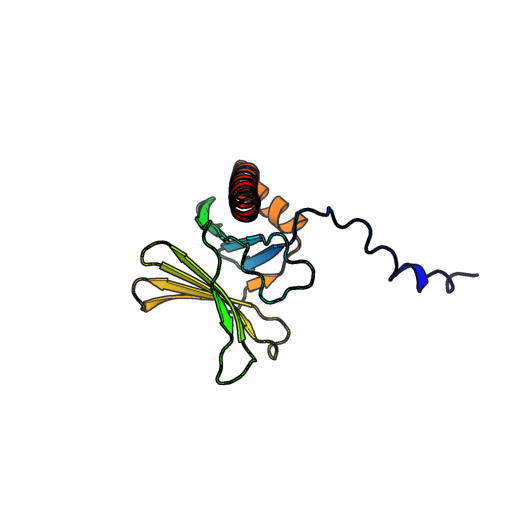 0.304 1.00 90.75 126 GLU A O 1
ATOM 1043 N N . GLU A 1 127 ? 5.576 14.633 -1.896 1.00 93.69 127 GLU A N 1
ATOM 1044 C CA . GLU A 1 127 ? 4.153 14.895 -2.082 1.00 93.69 127 GLU A CA 1
ATOM 1045 C C . GLU A 1 127 ? 3.296 13.910 -1.277 1.00 93.69 127 GLU A C 1
ATOM 1047 O O . GLU A 1 127 ? 2.390 14.328 -0.551 1.00 93.69 127 GLU A O 1
ATOM 1052 N N . PHE A 1 128 ? 3.624 12.614 -1.310 1.00 94.31 128 PHE A N 1
ATOM 1053 C CA . PHE A 1 128 ? 2.955 11.603 -0.489 1.00 94.31 128 PHE A CA 1
ATOM 1054 C C . PHE A 1 128 ? 3.007 11.958 1.006 1.00 94.31 128 PHE A C 1
ATOM 1056 O O . PHE A 1 128 ? 1.980 11.934 1.688 1.00 94.31 128 PHE A O 1
ATOM 1063 N N . LEU A 1 129 ? 4.183 12.337 1.522 1.00 93.31 129 LEU A N 1
ATOM 1064 C CA . LEU A 1 129 ? 4.351 12.726 2.927 1.00 93.31 129 LEU A CA 1
ATOM 1065 C C . LEU A 1 129 ? 3.579 14.008 3.276 1.00 93.31 129 LEU A C 1
ATOM 1067 O O . LEU A 1 129 ? 2.998 14.081 4.365 1.00 93.31 129 LEU A O 1
ATOM 1071 N N . SER A 1 130 ? 3.537 14.991 2.368 1.00 94.94 130 SER A N 1
ATOM 1072 C CA . SER A 1 130 ? 2.724 16.203 2.541 1.00 94.94 130 SER A CA 1
ATOM 1073 C C . SER A 1 130 ? 1.244 15.851 2.671 1.00 94.94 130 SER A C 1
ATOM 1075 O O . SER A 1 130 ? 0.597 16.229 3.649 1.00 94.94 130 SER A O 1
ATOM 1077 N N . LYS A 1 131 ? 0.725 15.028 1.756 1.00 96.56 131 LYS A N 1
ATOM 1078 C CA . LYS A 1 131 ? -0.686 14.625 1.750 1.00 96.56 131 LYS A CA 1
ATOM 1079 C C . LYS A 1 131 ? -1.065 13.778 2.963 1.00 96.56 131 LYS A C 1
ATOM 1081 O O . LYS A 1 131 ? -2.157 13.945 3.502 1.00 96.56 131 LYS A O 1
ATOM 1086 N N . LEU A 1 132 ? -0.171 12.912 3.456 1.00 96.38 132 LEU A N 1
ATOM 1087 C CA . LEU A 1 132 ? -0.398 12.216 4.729 1.00 96.38 132 LEU A CA 1
ATOM 1088 C C . LEU A 1 132 ? -0.635 13.211 5.869 1.00 96.38 132 LEU A C 1
ATOM 1090 O O . LEU A 1 132 ? -1.586 13.049 6.630 1.00 96.38 132 LEU A O 1
ATOM 1094 N N . LYS A 1 133 ? 0.211 14.241 5.969 1.00 95.69 133 LYS A N 1
ATOM 1095 C CA . LYS A 1 133 ? 0.125 15.272 7.011 1.00 95.69 133 LYS A CA 1
ATOM 1096 C C . LYS A 1 133 ? -1.149 16.115 6.898 1.00 95.69 133 LYS A C 1
ATOM 1098 O O . LYS A 1 133 ? -1.680 16.524 7.930 1.00 95.69 133 LYS A O 1
ATOM 1103 N N . GLU A 1 134 ? -1.613 16.378 5.678 1.00 97.06 134 GLU A N 1
ATOM 1104 C CA . GLU A 1 134 ? -2.874 17.081 5.408 1.00 97.06 134 GLU A CA 1
ATOM 1105 C C . GLU A 1 134 ? -4.098 16.270 5.847 1.00 97.06 134 GLU A C 1
ATOM 1107 O O . GLU A 1 134 ? -5.023 16.838 6.423 1.00 97.06 134 GLU A O 1
ATOM 1112 N N . ILE A 1 135 ? -4.090 14.952 5.621 1.00 96.88 135 ILE A N 1
ATOM 1113 C CA . ILE A 1 135 ? -5.183 14.057 6.032 1.00 96.88 135 ILE A CA 1
ATOM 1114 C C . ILE A 1 135 ? -5.230 13.922 7.554 1.00 96.88 135 ILE A C 1
ATOM 1116 O O . ILE A 1 135 ? -6.286 14.090 8.159 1.00 96.88 135 ILE A O 1
ATOM 1120 N N . ASP A 1 136 ? -4.096 13.591 8.172 1.00 96.81 136 ASP A N 1
ATOM 1121 C CA . ASP A 1 136 ? -3.965 13.465 9.622 1.00 96.81 136 ASP A CA 1
ATOM 1122 C C . ASP A 1 136 ? -2.487 13.600 10.024 1.00 96.81 136 ASP A C 1
ATOM 1124 O O . ASP A 1 136 ? -1.605 12.882 9.547 1.00 96.81 136 ASP A O 1
ATOM 1128 N N . LYS A 1 137 ? -2.209 14.501 10.970 1.00 94.62 137 LYS A N 1
ATOM 1129 C CA . LYS A 1 137 ? -0.854 14.802 11.458 1.00 94.62 137 LYS A CA 1
ATOM 1130 C C . LYS A 1 137 ? -0.128 13.589 12.059 1.00 94.62 137 LYS A C 1
ATOM 1132 O O . LYS A 1 137 ? 1.098 13.628 12.158 1.00 94.62 137 LYS A O 1
ATOM 1137 N N . MET A 1 138 ? -0.839 12.533 12.458 1.00 96.12 138 MET A N 1
ATOM 1138 C CA . MET A 1 138 ? -0.256 11.294 12.990 1.00 96.12 138 MET A CA 1
ATOM 1139 C C . MET A 1 138 ? 0.182 10.307 11.898 1.00 96.12 138 MET A C 1
ATOM 1141 O O . MET A 1 138 ? 1.018 9.437 12.159 1.00 96.12 138 MET A O 1
ATOM 1145 N N . LEU A 1 139 ? -0.337 10.427 10.671 1.00 95.62 139 LEU A N 1
ATOM 1146 C CA . LEU A 1 139 ? -0.043 9.484 9.589 1.00 95.62 139 LEU A CA 1
ATOM 1147 C C . LEU A 1 139 ? 1.431 9.451 9.166 1.00 95.62 139 LEU A C 1
ATOM 1149 O O . LEU A 1 139 ? 1.933 8.341 8.972 1.00 95.62 139 LEU A O 1
ATOM 1153 N N . PRO A 1 140 ? 2.166 10.580 9.078 1.00 94.38 140 PRO A N 1
ATOM 1154 C CA . PRO A 1 140 ? 3.602 10.536 8.803 1.00 94.38 140 PRO A CA 1
ATOM 1155 C C . PRO A 1 140 ? 4.370 9.684 9.823 1.00 94.38 140 PRO A C 1
ATOM 1157 O O . PRO A 1 140 ? 5.173 8.835 9.442 1.00 94.38 140 PRO A O 1
ATOM 1160 N N . ALA A 1 141 ? 4.058 9.823 11.117 1.00 93.62 141 ALA A N 1
ATOM 1161 C CA . ALA A 1 141 ? 4.678 9.021 12.171 1.00 93.62 141 ALA A CA 1
ATOM 1162 C C . ALA A 1 141 ? 4.283 7.534 12.081 1.00 93.62 141 ALA A C 1
ATOM 1164 O O . ALA A 1 141 ? 5.119 6.653 12.302 1.00 93.62 141 ALA A O 1
ATOM 1165 N N . SER A 1 142 ? 3.028 7.233 11.717 1.00 95.69 142 SER A N 1
ATOM 1166 C CA . SER A 1 142 ? 2.582 5.857 11.449 1.00 95.69 142 SER A CA 1
ATOM 1167 C C . SER A 1 142 ? 3.359 5.236 10.289 1.00 95.69 142 SER A C 1
ATOM 1169 O O . SER A 1 142 ? 3.831 4.104 10.407 1.00 95.69 142 SER A O 1
ATOM 1171 N N . PHE A 1 143 ? 3.532 5.980 9.196 1.00 94.62 143 PHE A N 1
ATOM 1172 C CA . PHE A 1 143 ? 4.287 5.530 8.033 1.00 94.62 143 PHE A CA 1
ATOM 1173 C C . PHE A 1 143 ? 5.763 5.298 8.375 1.00 94.62 143 PHE A C 1
ATOM 1175 O O . PHE A 1 143 ? 6.308 4.251 8.036 1.00 94.62 143 PHE A O 1
ATOM 1182 N N . GLU A 1 144 ? 6.404 6.202 9.120 1.00 92.31 144 GLU A N 1
ATOM 1183 C CA . GLU A 1 144 ? 7.783 6.000 9.583 1.00 92.31 144 GLU A CA 1
ATOM 1184 C C . GLU A 1 144 ? 7.930 4.758 10.468 1.00 92.31 144 GLU A C 1
ATOM 1186 O O . GLU A 1 144 ? 8.894 4.000 10.331 1.00 92.31 144 GLU A O 1
ATOM 1191 N N . LYS A 1 145 ? 6.971 4.521 11.370 1.00 93.88 145 LYS A N 1
ATOM 1192 C CA . LYS A 1 145 ? 6.958 3.329 12.224 1.00 93.88 145 LYS A CA 1
ATOM 1193 C C . LYS A 1 145 ? 6.823 2.058 11.387 1.00 93.88 145 LYS A C 1
ATOM 1195 O O . LYS A 1 145 ? 7.565 1.104 11.619 1.00 93.88 145 LYS A O 1
ATOM 1200 N N . PHE A 1 146 ? 5.903 2.043 10.425 1.00 93.38 146 PHE A N 1
ATOM 1201 C CA . PHE A 1 146 ? 5.752 0.952 9.463 1.00 93.38 146 PHE A CA 1
ATOM 1202 C C . PHE A 1 146 ? 7.051 0.703 8.689 1.00 93.38 146 PHE A C 1
ATOM 1204 O O . PHE A 1 146 ? 7.540 -0.425 8.645 1.00 93.38 146 PHE A O 1
ATOM 1211 N N . TYR A 1 147 ? 7.650 1.767 8.158 1.00 89.25 147 TYR A N 1
ATOM 1212 C CA . TYR A 1 147 ? 8.882 1.709 7.383 1.00 89.25 147 TYR A CA 1
ATOM 1213 C C . TYR A 1 147 ? 10.036 1.087 8.178 1.00 89.25 147 TYR A C 1
ATOM 1215 O O . TYR A 1 147 ? 10.694 0.167 7.699 1.00 89.25 147 TYR A O 1
ATOM 1223 N N . LYS A 1 148 ? 10.230 1.512 9.434 1.00 89.12 148 LYS A N 1
ATOM 1224 C CA . LYS A 1 148 ? 11.248 0.940 10.332 1.00 89.12 148 LYS A CA 1
ATOM 1225 C C . LYS A 1 148 ? 11.001 -0.541 10.634 1.00 89.12 148 LYS A C 1
ATOM 1227 O O . LYS A 1 148 ? 11.950 -1.319 10.658 1.00 89.12 148 LYS A O 1
ATOM 1232 N N . LYS A 1 149 ? 9.743 -0.957 10.845 1.00 90.69 149 LYS A N 1
ATOM 1233 C CA . LYS A 1 149 ? 9.412 -2.387 11.019 1.00 90.69 149 LYS A CA 1
ATOM 1234 C C . LYS A 1 149 ? 9.804 -3.192 9.781 1.00 90.69 149 LYS A C 1
ATOM 1236 O O . LYS A 1 149 ? 10.359 -4.278 9.917 1.00 90.69 149 LYS A O 1
ATOM 1241 N N . LEU A 1 150 ? 9.509 -2.658 8.597 1.00 87.19 150 LEU A N 1
ATOM 1242 C CA . LEU A 1 150 ? 9.806 -3.309 7.326 1.00 87.19 150 LEU A CA 1
ATOM 1243 C C . LEU A 1 150 ? 11.322 -3.431 7.099 1.00 87.19 150 LEU A C 1
ATOM 1245 O O . LEU A 1 150 ? 11.791 -4.515 6.767 1.00 87.19 150 LEU A O 1
ATOM 1249 N N . GLN A 1 151 ? 12.086 -2.373 7.397 1.00 85.06 151 GLN A N 1
ATOM 1250 C CA . GLN A 1 151 ? 13.556 -2.401 7.397 1.00 85.06 151 GLN A CA 1
ATOM 1251 C C . GLN A 1 151 ? 14.112 -3.486 8.314 1.00 85.06 151 GLN A C 1
ATOM 1253 O O . GLN A 1 151 ? 14.930 -4.293 7.889 1.00 85.06 151 GLN A O 1
ATOM 1258 N N . ASN A 1 152 ? 13.672 -3.511 9.573 1.00 85.50 152 ASN A N 1
ATOM 1259 C CA . ASN A 1 152 ? 14.183 -4.465 10.554 1.00 85.50 152 ASN A CA 1
ATOM 1260 C C . ASN A 1 152 ? 13.877 -5.908 10.156 1.00 85.50 152 ASN A C 1
ATOM 1262 O O . ASN A 1 152 ? 14.699 -6.791 10.377 1.00 85.50 152 ASN A O 1
ATOM 1266 N N . LYS A 1 153 ? 12.707 -6.144 9.554 1.00 84.56 153 LYS A N 1
ATOM 1267 C CA . LYS A 1 153 ? 12.334 -7.466 9.061 1.00 84.56 153 LYS A CA 1
ATOM 1268 C C . LYS A 1 153 ? 13.336 -7.970 8.021 1.00 84.56 153 LYS A C 1
ATOM 1270 O O . LYS A 1 153 ? 13.879 -9.052 8.200 1.00 84.56 153 LYS A O 1
ATOM 1275 N N . TYR A 1 154 ? 13.614 -7.185 6.982 1.00 76.69 154 TYR A N 1
ATOM 1276 C CA . TYR A 1 154 ? 14.471 -7.648 5.887 1.00 76.69 154 TYR A CA 1
ATOM 1277 C C . TYR A 1 154 ? 15.968 -7.552 6.193 1.00 76.69 154 TYR A C 1
ATOM 1279 O O . TYR A 1 154 ? 16.717 -8.413 5.752 1.00 76.69 154 TYR A O 1
ATOM 1287 N N . LYS A 1 155 ? 16.401 -6.618 7.052 1.00 73.31 155 LYS A N 1
ATOM 1288 C CA . LYS A 1 155 ? 17.778 -6.625 7.570 1.00 73.31 155 LYS A CA 1
ATOM 1289 C C . LYS A 1 155 ? 18.084 -7.903 8.348 1.00 73.31 155 LYS A C 1
ATOM 1291 O O . LYS A 1 155 ? 19.164 -8.442 8.182 1.00 73.31 155 LYS A O 1
ATOM 1296 N N . ASN A 1 156 ? 17.153 -8.398 9.166 1.00 61.84 156 ASN A N 1
ATOM 1297 C CA . ASN A 1 156 ? 17.381 -9.589 9.990 1.00 61.84 156 ASN A CA 1
ATOM 1298 C C . ASN A 1 156 ? 17.248 -10.911 9.213 1.00 61.84 156 ASN A C 1
ATOM 1300 O O . ASN A 1 156 ? 17.854 -11.898 9.615 1.00 61.84 156 ASN A O 1
ATOM 1304 N N . GLU A 1 157 ? 16.486 -10.941 8.115 1.00 58.91 157 GLU A N 1
ATOM 1305 C CA . GLU A 1 157 ? 16.364 -12.122 7.244 1.00 58.91 157 GLU A CA 1
ATOM 1306 C C . GLU A 1 157 ? 17.655 -12.412 6.447 1.00 58.91 157 GLU A C 1
ATOM 1308 O O . GLU A 1 157 ? 17.891 -13.561 6.101 1.00 58.91 157 GLU A O 1
ATOM 1313 N N . ASN A 1 158 ? 18.516 -11.413 6.208 1.00 51.88 158 ASN A N 1
ATOM 1314 C CA . ASN A 1 158 ? 19.793 -11.579 5.492 1.00 51.88 158 ASN A CA 1
ATOM 1315 C C . ASN A 1 158 ? 20.960 -12.081 6.377 1.00 51.88 158 ASN A C 1
ATOM 1317 O O . ASN A 1 158 ? 22.065 -12.276 5.874 1.00 51.88 158 ASN A O 1
ATOM 1321 N N . TYR A 1 159 ? 20.741 -12.274 7.686 1.00 44.59 159 TYR A N 1
ATOM 1322 C CA . TYR A 1 159 ? 21.740 -12.788 8.642 1.00 44.59 159 TYR A CA 1
ATOM 1323 C C . TYR A 1 159 ? 21.428 -14.213 9.152 1.00 44.59 159 TYR A C 1
ATOM 1325 O O . TYR A 1 159 ? 22.010 -14.640 10.152 1.00 44.59 159 TYR A O 1
ATOM 1333 N N . GLN A 1 160 ? 20.515 -14.940 8.501 1.00 39.69 160 GLN A N 1
ATOM 1334 C CA . GLN A 1 160 ? 20.193 -16.348 8.785 1.00 39.69 160 GLN A CA 1
ATOM 1335 C C . GLN A 1 160 ? 20.580 -17.241 7.610 1.00 39.69 160 GLN A C 1
ATOM 1337 O O . GLN A 1 160 ? 21.034 -18.372 7.888 1.00 39.69 160 GLN A O 1
#

Secondary structure (DSSP, 8-state):
---SS-GGGGSS--TT--TT-EEEEEE-SSEEEEEEESS-TT-TT---B-EEEEETTT--EEEE-SPPEEEE-TT-TTEEEEEEEETTEEEEEEEEGGGTS-EEEEEEETTEEEEEEEEEEEE-HHHHHHHHHHH-TTHHHHHHHHHHHHHHHHHHHTT-